Protein AF-A0A2G9XYT3-F1 (afdb_monomer_lite)

pLDDT: mean 75.09, std 14.83, range [45.38, 95.56]

Secondary structure (DSSP, 8-state):
-HHHHHHHHHHHHHHHHTT------------SSS----S--EEEEEE-SSSSS--EEEEEE-GGG-EEEEEE------

Radius of gyration: 21.79 Å; chains: 1; bounding box: 42×54×48 Å

Fol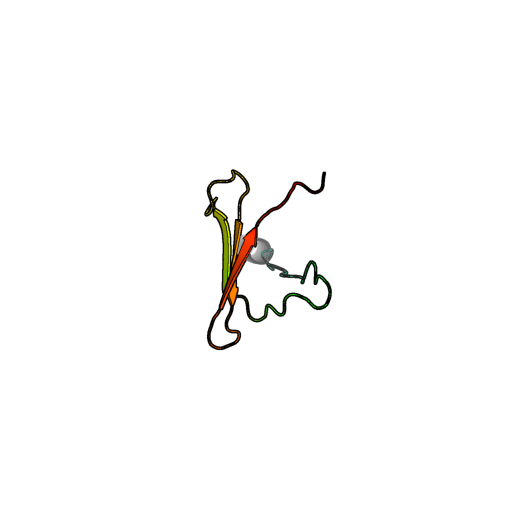dseek 3Di:
DVVVVVVVVVVVVVVVVVPPPPPPPDVPDDDPDDDPADAWDDWDKDDPPVPPPWIKIWIWHCPPNIDIDIDTDPDDPD

Structure (mmCIF, N/CA/C/O backbone):
data_AF-A0A2G9XYT3-F1
#
_entry.id   AF-A0A2G9XYT3-F1
#
loop_
_atom_site.group_PDB
_atom_site.id
_atom_site.type_symbol
_atom_site.label_atom_id
_atom_site.label_alt_id
_atom_site.label_comp_id
_atom_site.label_asym_id
_atom_site.label_entity_id
_atom_site.label_seq_id
_atom_site.pdbx_PDB_ins_code
_atom_site.Cartn_x
_atom_site.Cartn_y
_atom_site.Cartn_z
_atom_site.occupancy
_atom_site.B_iso_or_equiv
_atom_site.auth_seq_id
_atom_site.auth_comp_id
_atom_site.auth_asym_id
_atom_site.auth_atom_id
_atom_site.pdbx_PDB_model_num
ATOM 1 N N . MET A 1 1 ? -27.593 -38.954 -30.764 1.00 62.47 1 MET A N 1
ATOM 2 C CA . MET A 1 1 ? -27.611 -37.476 -30.926 1.00 62.47 1 MET A CA 1
ATOM 3 C C . MET A 1 1 ? -28.109 -36.686 -29.706 1.00 62.47 1 MET A C 1
ATOM 5 O O . MET A 1 1 ? -27.708 -35.539 -29.580 1.00 62.47 1 MET A O 1
ATOM 9 N N . LYS A 1 2 ? -28.946 -37.233 -28.801 1.00 66.94 2 LYS A N 1
ATOM 10 C CA . LYS A 1 2 ? -29.426 -36.505 -27.598 1.00 66.94 2 LYS A CA 1
ATOM 11 C C . LYS A 1 2 ? -28.310 -36.126 -26.606 1.00 66.94 2 LYS A C 1
ATOM 13 O O . LYS A 1 2 ? -28.299 -35.013 -26.102 1.00 66.94 2 LYS A O 1
ATOM 18 N N . TRP A 1 3 ? -27.347 -37.021 -26.393 1.00 75.50 3 TRP A N 1
ATOM 19 C CA . TRP A 1 3 ? -26.279 -36.851 -25.399 1.00 75.50 3 TRP A CA 1
ATOM 20 C C . TRP A 1 3 ? -25.225 -35.805 -25.774 1.00 75.50 3 TRP A C 1
ATOM 22 O O . TRP A 1 3 ? -24.815 -35.026 -24.923 1.00 75.50 3 TRP A O 1
ATOM 32 N N . GLY A 1 4 ? -24.850 -35.713 -27.054 1.00 85.38 4 GLY A N 1
ATOM 33 C CA . GLY A 1 4 ? -23.904 -34.690 -27.518 1.00 85.38 4 GLY A CA 1
ATOM 34 C C . GLY A 1 4 ? -24.442 -33.264 -27.361 1.00 85.38 4 GLY A C 1
ATOM 35 O O . GLY A 1 4 ? -23.684 -32.357 -27.047 1.00 85.38 4 GLY A O 1
ATOM 36 N N . LYS A 1 5 ? -25.764 -33.075 -27.498 1.00 81.44 5 LYS A N 1
ATOM 37 C CA . LYS A 1 5 ? -26.415 -31.777 -27.264 1.00 81.44 5 LYS A CA 1
ATOM 38 C C . LYS A 1 5 ? -26.387 -31.384 -25.787 1.00 81.44 5 LYS A C 1
ATOM 40 O O . LYS A 1 5 ? -26.103 -30.236 -25.480 1.00 81.44 5 LYS A O 1
ATOM 45 N N . ILE A 1 6 ? -26.637 -32.339 -24.888 1.00 82.44 6 ILE A N 1
ATOM 46 C CA . ILE A 1 6 ? -26.564 -32.110 -23.437 1.00 82.44 6 ILE A CA 1
ATOM 47 C C . ILE A 1 6 ? -25.129 -31.759 -23.029 1.00 82.44 6 ILE A C 1
ATOM 49 O O . ILE A 1 6 ? -24.922 -30.795 -22.301 1.00 82.44 6 ILE A O 1
ATOM 53 N N . LEU A 1 7 ? -24.136 -32.483 -23.552 1.00 82.25 7 LEU A N 1
ATOM 54 C CA . LEU A 1 7 ? -22.731 -32.211 -23.258 1.00 82.25 7 LEU A CA 1
ATOM 55 C C . LEU A 1 7 ? -22.292 -30.830 -23.772 1.00 82.25 7 LEU A C 1
ATOM 57 O O . LEU A 1 7 ? -21.634 -30.094 -23.047 1.00 82.25 7 LEU A O 1
ATOM 61 N N . ALA A 1 8 ? -22.707 -30.448 -24.983 1.00 84.06 8 ALA A N 1
ATOM 62 C CA . ALA A 1 8 ? -22.414 -29.127 -25.536 1.00 84.06 8 ALA A CA 1
ATOM 63 C C . ALA A 1 8 ? -23.018 -27.992 -24.688 1.00 84.06 8 ALA A C 1
ATOM 65 O O . ALA A 1 8 ? -22.346 -26.998 -24.434 1.00 84.06 8 ALA A O 1
ATOM 66 N N . ILE A 1 9 ? -24.252 -28.162 -24.197 1.00 81.62 9 ILE A N 1
ATOM 67 C CA . ILE A 1 9 ? -24.901 -27.190 -23.303 1.00 81.62 9 ILE A CA 1
ATOM 68 C C . ILE A 1 9 ? -24.129 -27.061 -21.984 1.00 81.62 9 ILE A C 1
ATOM 70 O O . ILE A 1 9 ? -23.905 -25.949 -21.518 1.00 81.62 9 ILE A O 1
A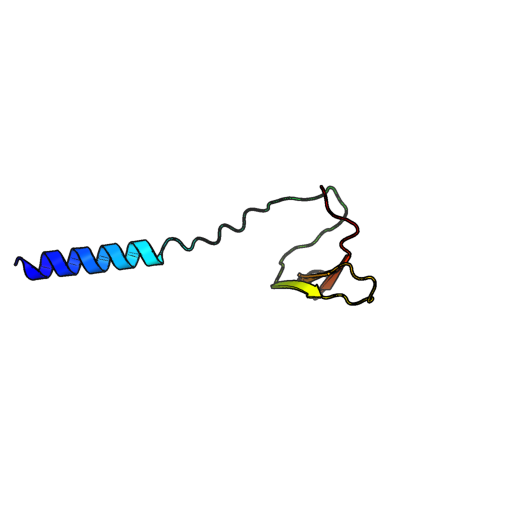TOM 74 N N . MET A 1 10 ? -23.681 -28.180 -21.408 1.00 81.00 10 MET A N 1
ATOM 75 C CA . MET A 1 10 ? -22.917 -28.182 -20.155 1.00 81.00 10 MET A CA 1
ATOM 76 C C . MET A 1 10 ? -21.562 -27.477 -20.310 1.00 81.00 10 MET A C 1
ATOM 78 O O . MET A 1 10 ? -21.192 -26.676 -19.458 1.00 81.00 10 MET A O 1
ATOM 82 N N . VAL A 1 11 ? -20.846 -27.715 -21.415 1.00 80.56 11 VAL A N 1
ATOM 83 C CA . VAL A 1 11 ? -19.560 -27.050 -21.694 1.00 80.56 11 VAL A CA 1
ATOM 84 C C . VAL A 1 11 ? -19.743 -25.540 -21.856 1.00 80.56 11 VAL A C 1
ATOM 86 O O . VAL A 1 11 ? -18.976 -24.770 -21.281 1.00 80.56 11 VAL A O 1
ATOM 89 N N . ILE A 1 12 ? -20.776 -25.102 -22.581 1.00 77.56 12 ILE A N 1
ATOM 90 C CA . ILE A 1 12 ? -21.075 -23.672 -22.755 1.00 77.56 12 ILE A CA 1
ATOM 91 C C . ILE A 1 12 ? -21.436 -23.028 -21.410 1.00 77.56 12 ILE A C 1
ATOM 93 O O . ILE A 1 12 ? -20.892 -21.978 -21.080 1.00 77.56 12 ILE A O 1
ATOM 97 N N . ALA A 1 13 ? -22.290 -23.665 -20.604 1.00 70.69 13 ALA A N 1
ATOM 98 C CA . ALA A 1 13 ? -22.706 -23.130 -19.306 1.00 70.69 13 ALA A CA 1
ATOM 99 C C . ALA A 1 13 ? -21.534 -22.972 -18.319 1.00 70.69 13 ALA A C 1
ATOM 101 O O . ALA A 1 13 ? -21.432 -21.947 -17.650 1.00 70.69 13 ALA A O 1
ATOM 102 N N . VAL A 1 14 ? -20.620 -23.948 -18.267 1.00 69.06 14 VAL A N 1
ATOM 103 C CA . VAL A 1 14 ? -19.411 -23.869 -17.425 1.00 69.06 14 VAL A CA 1
ATOM 104 C C . VAL A 1 14 ? -18.464 -22.771 -17.913 1.00 69.06 14 VAL A C 1
ATOM 106 O O . VAL A 1 14 ? -17.882 -22.060 -17.099 1.00 69.06 14 VAL A O 1
ATOM 109 N N . SER A 1 15 ? -18.338 -22.598 -19.231 1.00 62.97 15 SER A N 1
ATOM 110 C CA . SER A 1 15 ? -17.464 -21.575 -19.822 1.00 62.97 15 SER A CA 1
ATOM 111 C C . SER A 1 15 ? -17.965 -20.154 -19.552 1.00 62.97 15 SER A C 1
ATOM 113 O O . SER A 1 15 ? -17.157 -19.257 -19.346 1.00 62.97 15 SER A O 1
ATOM 115 N N . LEU A 1 16 ? -19.288 -19.957 -19.532 1.00 57.66 16 LEU A N 1
ATOM 116 C CA . LEU A 1 16 ? -19.912 -18.678 -19.188 1.00 57.66 16 LEU A CA 1
ATOM 117 C C . LEU A 1 16 ? -19.733 -18.352 -17.700 1.00 57.66 16 LEU A C 1
ATOM 119 O O . LEU A 1 16 ? -19.335 -17.245 -17.370 1.00 57.66 16 LEU A O 1
ATOM 123 N N . TYR A 1 17 ? -19.925 -19.331 -16.809 1.00 62.19 17 TYR A N 1
ATOM 124 C CA . TYR A 1 17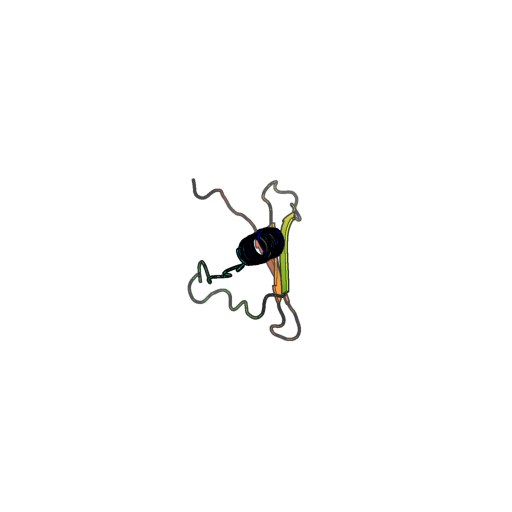 ? -19.753 -19.129 -15.364 1.00 62.19 17 TYR A CA 1
ATOM 125 C C . TYR A 1 17 ? -18.303 -18.811 -14.961 1.00 62.19 17 TYR A C 1
ATOM 127 O O . TYR A 1 17 ? -18.066 -18.086 -14.000 1.00 62.19 17 TYR A O 1
ATOM 135 N N . ALA A 1 18 ? -17.319 -19.332 -15.701 1.00 57.72 18 ALA A N 1
ATOM 136 C CA . ALA A 1 18 ? -15.905 -19.032 -15.474 1.00 57.72 18 ALA A CA 1
ATOM 137 C C . ALA A 1 18 ? -15.461 -17.665 -16.037 1.00 57.72 18 ALA A C 1
ATOM 139 O O . ALA A 1 18 ? -14.351 -17.228 -15.737 1.00 57.72 18 ALA A O 1
ATOM 140 N N . ALA A 1 19 ? -16.290 -17.010 -16.859 1.00 54.44 19 ALA A N 1
ATOM 141 C CA . ALA A 1 19 ? -15.971 -15.737 -17.505 1.00 54.44 19 ALA A CA 1
ATOM 142 C C . ALA A 1 19 ? -16.454 -14.505 -16.717 1.00 54.44 19 ALA A C 1
ATOM 144 O O . ALA A 1 19 ? -16.007 -13.398 -17.009 1.00 54.44 19 ALA A O 1
ATOM 145 N N . ASP A 1 20 ? -17.285 -14.679 -15.684 1.00 56.19 20 ASP A N 1
ATOM 146 C CA . ASP A 1 20 ? -17.818 -13.582 -14.856 1.00 56.19 20 ASP A CA 1
ATOM 147 C C . ASP A 1 20 ? -16.814 -13.111 -13.782 1.00 56.19 20 ASP A C 1
ATOM 149 O O . ASP A 1 20 ? -17.160 -12.808 -12.642 1.00 56.19 20 ASP A O 1
ATOM 153 N N . GLY A 1 21 ? -15.538 -13.072 -14.155 1.00 53.41 21 GLY A N 1
ATOM 154 C CA . GLY A 1 21 ? -14.431 -12.566 -13.355 1.00 53.41 21 GLY A CA 1
ATOM 155 C C . GLY A 1 21 ? -13.697 -11.457 -14.093 1.00 53.41 21 GLY A C 1
ATOM 156 O O . GLY A 1 21 ? -12.468 -11.447 -14.107 1.00 53.41 21 GLY A O 1
ATOM 157 N N . ASP A 1 22 ? -14.424 -10.553 -14.753 1.00 52.50 22 ASP A N 1
ATOM 158 C CA . ASP A 1 22 ? -13.828 -9.285 -15.153 1.00 52.50 22 ASP A CA 1
ATOM 159 C C . ASP A 1 22 ? -13.636 -8.474 -13.871 1.00 52.50 22 ASP A C 1
ATOM 161 O O . ASP A 1 22 ? -14.565 -7.855 -13.349 1.00 52.50 22 ASP A O 1
ATOM 165 N N . ASN A 1 23 ? -12.433 -8.549 -13.301 1.00 49.28 23 ASN A N 1
ATOM 166 C CA . ASN A 1 23 ? -12.015 -7.608 -12.275 1.00 49.28 23 ASN A CA 1
ATOM 167 C C . ASN A 1 23 ? -11.883 -6.248 -12.961 1.00 49.28 23 ASN A C 1
ATOM 169 O O . ASN A 1 23 ? -10.792 -5.821 -13.341 1.00 49.28 23 ASN A O 1
ATOM 173 N N . TRP A 1 24 ? -13.023 -5.589 -13.151 1.00 45.38 24 TRP A N 1
ATOM 174 C CA . TRP A 1 24 ? -13.093 -4.229 -13.633 1.00 45.38 24 TRP A CA 1
ATOM 175 C C . TRP A 1 24 ? -12.490 -3.329 -12.556 1.00 45.38 24 TRP A C 1
ATOM 177 O O . TRP A 1 24 ? -13.173 -2.843 -11.653 1.00 45.38 24 TRP A O 1
ATOM 187 N N . PHE A 1 25 ? -11.180 -3.112 -12.638 1.00 53.59 25 PHE A N 1
ATOM 188 C CA . PHE A 1 25 ? -10.488 -2.092 -11.863 1.00 53.59 25 PHE A CA 1
ATOM 189 C C . PHE A 1 25 ? -10.795 -0.727 -12.485 1.00 53.59 25 PHE A C 1
ATOM 191 O O . PHE A 1 25 ? -9.962 -0.101 -13.139 1.00 53.59 25 PHE A O 1
ATOM 198 N N . GLY A 1 26 ? -12.038 -0.279 -12.315 1.00 50.44 26 GLY A N 1
ATOM 199 C CA . GLY A 1 26 ? -12.408 1.104 -12.557 1.00 50.44 26 GLY A CA 1
ATOM 200 C C . GLY A 1 26 ? -11.712 1.983 -11.523 1.00 50.44 26 GLY A C 1
ATOM 201 O O . GLY A 1 26 ? -11.796 1.719 -10.325 1.00 50.44 26 GLY A O 1
ATOM 202 N N . LEU A 1 27 ? -11.013 3.020 -11.980 1.00 52.94 27 LEU A N 1
ATOM 203 C CA . LEU A 1 27 ? -10.434 4.049 -11.120 1.00 52.94 27 LEU A CA 1
ATOM 204 C C . LEU A 1 27 ? -11.557 4.699 -10.290 1.00 52.94 27 LEU A C 1
ATOM 206 O O . LEU A 1 27 ? -12.317 5.512 -10.809 1.00 52.94 27 LEU A O 1
ATOM 210 N N . SER A 1 28 ? -11.700 4.289 -9.026 1.00 52.41 28 SER A N 1
ATOM 211 C CA . SER A 1 28 ? -12.853 4.649 -8.182 1.00 52.41 28 SER A CA 1
ATOM 212 C C . SER A 1 28 ? -12.775 6.068 -7.614 1.00 52.41 28 SER A C 1
ATOM 214 O O . SER A 1 28 ? -13.804 6.616 -7.226 1.00 52.41 28 SER A O 1
ATOM 216 N N . ALA A 1 29 ? -11.581 6.657 -7.541 1.00 48.16 29 ALA A N 1
ATOM 217 C CA . ALA A 1 29 ? -11.374 8.035 -7.119 1.00 48.16 29 ALA A CA 1
ATOM 218 C C . ALA A 1 29 ? -9.955 8.494 -7.479 1.00 48.16 29 ALA A C 1
ATOM 220 O O . ALA A 1 29 ? -9.006 7.718 -7.389 1.00 48.16 29 ALA A O 1
ATOM 221 N N . VAL A 1 30 ? -9.815 9.771 -7.836 1.00 50.69 30 VAL A N 1
ATOM 222 C CA . VAL A 1 30 ? -8.543 10.501 -7.810 1.00 50.69 30 VAL A CA 1
ATOM 223 C C . VAL A 1 30 ? -8.798 11.702 -6.915 1.00 50.69 30 VAL A C 1
ATOM 225 O O . VAL A 1 30 ? -9.634 12.544 -7.249 1.00 50.69 30 VAL A O 1
ATOM 228 N N . ASN A 1 31 ? -8.148 11.760 -5.754 1.00 47.47 31 ASN A N 1
ATOM 229 C CA . ASN A 1 31 ? -8.119 13.007 -4.996 1.00 47.47 31 ASN A CA 1
ATOM 230 C C . ASN A 1 31 ? -7.262 14.000 -5.798 1.00 47.47 31 ASN A C 1
ATOM 232 O O . ASN A 1 31 ? -6.283 13.587 -6.416 1.00 47.47 31 ASN A O 1
ATOM 236 N N . GLY A 1 32 ? -7.660 15.276 -5.857 1.00 56.06 32 GLY A N 1
ATOM 237 C CA . GLY A 1 32 ? -6.947 16.328 -6.603 1.00 56.06 32 GLY A CA 1
ATOM 238 C C . GLY A 1 32 ? -5.439 16.398 -6.279 1.00 56.06 32 GLY A C 1
ATOM 239 O O . GLY A 1 32 ? -4.987 15.706 -5.380 1.00 56.06 32 GLY A O 1
ATOM 240 N N . PRO A 1 33 ? -4.661 17.248 -6.974 1.00 59.03 33 PRO A N 1
ATOM 241 C CA . PRO A 1 33 ? -3.263 17.043 -7.415 1.00 59.03 33 PRO A CA 1
ATOM 242 C C . PRO A 1 33 ? -2.181 16.755 -6.339 1.00 59.03 33 PRO A C 1
ATOM 244 O O . PRO A 1 33 ? -1.154 17.425 -6.311 1.00 59.03 33 PRO A O 1
ATOM 247 N N . ALA A 1 34 ? -2.365 15.757 -5.475 1.00 55.12 34 ALA A N 1
ATOM 248 C CA . ALA A 1 34 ? -1.496 15.490 -4.332 1.00 55.12 34 ALA A CA 1
ATOM 249 C C . ALA A 1 34 ? -0.747 14.154 -4.406 1.00 55.12 34 ALA A C 1
ATOM 251 O O . ALA A 1 34 ? 0.411 14.151 -4.019 1.00 55.12 34 ALA A O 1
ATOM 252 N N . ASP A 1 35 ? -1.302 13.075 -4.969 1.00 56.41 35 ASP A N 1
ATOM 253 C CA . ASP A 1 35 ? -0.600 11.784 -4.986 1.00 56.41 35 ASP A CA 1
ATOM 254 C C . ASP A 1 35 ? -0.603 11.140 -6.361 1.00 56.41 35 ASP A C 1
ATOM 256 O O . ASP A 1 35 ? -1.582 10.621 -6.889 1.00 56.41 35 ASP A O 1
ATOM 260 N N . ASP A 1 36 ? 0.572 11.193 -6.948 1.00 67.56 36 ASP A N 1
ATOM 261 C CA . ASP A 1 36 ? 0.837 10.921 -8.340 1.00 67.56 36 ASP A CA 1
ATOM 262 C C . ASP A 1 36 ? 1.224 9.425 -8.479 1.00 67.56 36 ASP A C 1
ATOM 264 O O . ASP A 1 36 ? 2.237 9.063 -9.090 1.00 67.56 36 ASP A O 1
ATOM 268 N N . ILE A 1 37 ? 0.443 8.551 -7.821 1.00 73.75 37 ILE A N 1
ATOM 269 C CA . ILE A 1 37 ? 0.614 7.089 -7.816 1.00 73.75 37 ILE A CA 1
ATOM 270 C C . ILE A 1 37 ? 0.233 6.548 -9.194 1.00 73.75 37 ILE A C 1
ATOM 272 O O . ILE A 1 37 ? -0.856 6.797 -9.709 1.00 73.75 37 ILE A O 1
ATOM 276 N N . SER A 1 38 ? 1.119 5.761 -9.804 1.00 75.06 38 SER A N 1
ATOM 277 C CA . SER A 1 38 ? 0.879 5.162 -11.123 1.00 75.06 38 SER A CA 1
ATOM 278 C C . SER A 1 38 ? 1.567 3.808 -11.242 1.00 75.06 38 SER A C 1
ATOM 280 O O . SER A 1 38 ? 2.623 3.607 -10.662 1.00 75.06 38 SER A O 1
ATOM 282 N N . ASN A 1 39 ? 1.015 2.875 -12.026 1.00 82.19 39 ASN A N 1
ATOM 283 C CA . ASN A 1 39 ? 1.563 1.516 -12.172 1.00 82.19 39 ASN A CA 1
ATOM 284 C C . ASN A 1 39 ? 1.661 0.737 -10.845 1.00 82.19 39 ASN A C 1
ATOM 286 O O . ASN A 1 39 ? 2.686 0.110 -10.571 1.00 82.19 39 ASN A O 1
ATOM 290 N N . ILE A 1 40 ? 0.584 0.740 -10.055 1.00 86.25 40 ILE A N 1
ATOM 291 C CA . ILE A 1 40 ? 0.484 -0.026 -8.803 1.00 86.25 40 ILE A CA 1
ATOM 292 C C . ILE A 1 40 ? 0.804 -1.513 -9.053 1.00 86.25 40 ILE A C 1
ATOM 294 O O . ILE A 1 40 ? 0.474 -2.072 -10.107 1.00 86.25 40 ILE A O 1
ATOM 298 N N . ARG A 1 41 ? 1.490 -2.152 -8.100 1.00 88.38 41 ARG A N 1
ATOM 299 C CA . ARG A 1 41 ? 1.894 -3.570 -8.150 1.00 88.38 41 ARG A CA 1
ATOM 300 C C . ARG A 1 41 ? 1.370 -4.393 -6.993 1.00 88.38 41 ARG A C 1
ATOM 302 O O . ARG A 1 41 ? 1.047 -5.561 -7.183 1.00 88.38 41 ARG A O 1
ATOM 309 N N . GLY A 1 42 ? 1.290 -3.789 -5.819 1.00 85.38 42 GLY A N 1
ATOM 310 C CA . GLY A 1 42 ? 0.834 -4.450 -4.612 1.00 85.38 42 GLY A CA 1
ATOM 311 C C . GLY A 1 42 ? 0.086 -3.483 -3.718 1.00 85.38 42 GLY A C 1
ATOM 312 O O . GLY A 1 42 ? 0.416 -2.299 -3.656 1.00 85.38 42 GLY A O 1
ATOM 313 N N . LEU A 1 43 ? -0.902 -4.039 -3.033 1.00 89.31 43 LEU A N 1
ATOM 314 C CA . LEU A 1 43 ? -1.699 -3.409 -1.997 1.00 89.31 43 LEU A CA 1
ATOM 315 C C . LEU A 1 43 ? -1.657 -4.329 -0.776 1.00 89.31 43 LEU A C 1
ATOM 317 O O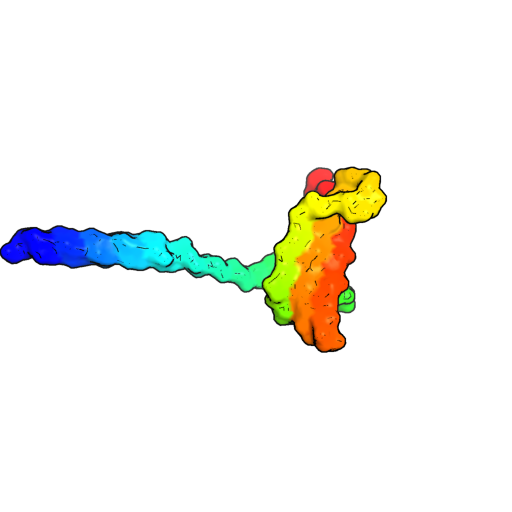 . LEU A 1 43 ? -1.758 -5.549 -0.916 1.00 89.31 43 LEU A O 1
ATOM 321 N N . CYS A 1 44 ? -1.529 -3.740 0.405 1.00 86.62 44 CYS A N 1
ATOM 322 C CA . CYS A 1 44 ? -1.763 -4.387 1.690 1.00 86.62 44 CYS A CA 1
ATOM 323 C C . CYS A 1 44 ? -2.512 -3.397 2.586 1.00 86.62 44 CYS A C 1
ATOM 325 O O . CYS A 1 44 ? -2.236 -2.201 2.530 1.00 86.62 44 CYS A O 1
ATOM 327 N N . ALA A 1 45 ? -3.457 -3.875 3.388 1.00 89.81 45 ALA A N 1
ATOM 328 C CA . ALA A 1 45 ? -4.199 -3.044 4.329 1.00 89.81 45 ALA A CA 1
ATOM 329 C C . ALA A 1 45 ? -4.436 -3.807 5.635 1.00 89.81 45 ALA A C 1
ATOM 331 O O . ALA A 1 45 ? -4.480 -5.040 5.630 1.00 89.81 45 ALA A O 1
ATOM 332 N N . GLY A 1 46 ? -4.620 -3.069 6.730 1.00 85.94 46 GLY A N 1
ATOM 333 C CA . GLY A 1 46 ? -4.925 -3.639 8.045 1.00 85.94 46 GLY A CA 1
ATOM 334 C C . GLY A 1 46 ? -3.701 -3.942 8.911 1.00 85.94 46 GLY A C 1
ATOM 335 O O . GLY A 1 46 ? -3.847 -4.627 9.922 1.00 85.94 46 GLY A O 1
ATOM 336 N N . SER A 1 47 ? -2.512 -3.462 8.531 1.00 86.25 47 SER A N 1
ATOM 337 C CA . SER A 1 47 ? -1.417 -3.297 9.495 1.00 86.25 47 SER A CA 1
ATOM 338 C C . SER A 1 47 ? -1.761 -2.179 10.476 1.00 86.25 47 SER A C 1
ATOM 340 O O . SER A 1 47 ? -2.584 -1.342 10.140 1.00 86.25 47 SER A O 1
ATOM 342 N N . ASP A 1 48 ? -1.139 -2.193 11.650 1.00 91.50 48 ASP A N 1
ATOM 343 C CA . ASP A 1 48 ? -1.093 -1.079 12.606 1.00 91.50 48 ASP A CA 1
ATOM 344 C C . ASP A 1 48 ? 0.392 -0.891 12.950 1.00 91.50 48 ASP A C 1
ATOM 346 O O . ASP A 1 48 ? 0.948 -1.543 13.841 1.00 91.50 48 ASP A O 1
ATOM 350 N N . LEU A 1 49 ? 1.088 -0.183 12.064 1.00 87.06 49 LEU A N 1
ATOM 351 C CA . LEU A 1 49 ? 2.541 -0.086 12.008 1.00 87.06 49 LEU A CA 1
ATOM 352 C C . LEU A 1 49 ? 3.075 0.822 13.113 1.00 87.06 49 LEU A C 1
ATOM 354 O O . LEU A 1 49 ? 4.161 0.551 13.634 1.00 87.06 49 LEU A O 1
ATOM 358 N N . ASP A 1 50 ? 2.336 1.874 13.459 1.00 92.06 50 ASP A N 1
ATOM 359 C CA . ASP A 1 50 ? 2.713 2.824 14.506 1.00 92.06 50 ASP A CA 1
ATOM 360 C C . ASP A 1 50 ? 2.047 2.565 15.870 1.00 92.06 50 ASP A C 1
ATOM 362 O O . ASP A 1 50 ? 2.453 3.173 16.865 1.00 92.06 50 ASP A O 1
ATOM 366 N N . GLN A 1 51 ? 1.159 1.567 15.949 1.00 95.56 51 GLN A N 1
ATOM 367 C CA . GLN A 1 51 ? 0.517 1.079 17.173 1.00 95.56 51 GLN A CA 1
ATOM 368 C C . GLN A 1 51 ? -0.460 2.076 17.801 1.00 95.56 51 GLN A C 1
ATOM 370 O O . GLN A 1 51 ? -0.661 2.065 19.023 1.00 95.56 51 GLN A O 1
ATOM 375 N N . ASP A 1 52 ? -1.067 2.941 16.995 1.00 93.31 52 ASP A N 1
ATOM 376 C CA . ASP A 1 52 ? -2.070 3.894 17.461 1.00 93.31 52 ASP A CA 1
ATOM 377 C C . ASP A 1 52 ? -3.506 3.329 17.426 1.00 93.31 52 ASP A C 1
ATOM 379 O O . ASP A 1 52 ? -4.452 3.959 17.916 1.00 93.31 52 ASP A O 1
ATOM 383 N N . GLY A 1 53 ? -3.661 2.099 16.922 1.00 92.19 53 GLY A N 1
ATOM 384 C CA . GLY A 1 53 ? -4.936 1.403 16.805 1.00 92.19 53 GLY A CA 1
ATOM 385 C C . GLY A 1 53 ? -5.724 1.759 15.545 1.00 92.19 53 GLY A C 1
ATOM 386 O O . GLY A 1 53 ? -6.852 1.274 15.389 1.00 92.19 53 GLY A O 1
ATOM 387 N N . LYS A 1 54 ? -5.167 2.574 14.644 1.00 87.56 54 LYS A N 1
ATOM 388 C CA . LYS A 1 54 ? -5.725 2.862 13.327 1.00 87.56 54 LYS A CA 1
ATOM 389 C C . LYS A 1 54 ? -4.913 2.138 12.251 1.00 87.56 54 LYS A C 1
ATOM 391 O O . LYS A 1 54 ? -3.691 2.171 12.260 1.00 87.56 54 LYS A O 1
ATOM 396 N N . PRO A 1 55 ? -5.571 1.463 11.296 1.00 90.19 55 PRO A N 1
ATOM 397 C CA . PRO A 1 55 ? -4.835 0.671 10.329 1.00 90.19 55 PRO A CA 1
ATOM 398 C C . PRO A 1 55 ? -4.171 1.519 9.234 1.00 90.19 55 PRO A C 1
ATOM 400 O O . PRO A 1 55 ? -4.704 2.560 8.847 1.00 90.19 55 PRO A O 1
ATOM 403 N N . GLU A 1 56 ? -3.091 1.020 8.626 1.00 89.56 56 GLU A N 1
ATOM 404 C CA . GLU A 1 56 ? -2.521 1.605 7.405 1.00 89.56 56 GLU A CA 1
ATOM 405 C C . GLU A 1 56 ? -2.924 0.882 6.116 1.00 89.56 56 GLU A C 1
ATOM 407 O O . GLU A 1 56 ? -3.306 -0.296 6.086 1.00 89.56 56 GLU A O 1
ATOM 412 N N . ILE A 1 57 ? -2.764 1.622 5.014 1.00 88.88 57 ILE A N 1
ATOM 413 C CA . ILE A 1 57 ? -2.812 1.141 3.635 1.00 88.88 57 ILE A CA 1
ATOM 414 C C . ILE A 1 57 ? -1.426 1.328 3.015 1.00 88.88 57 ILE A C 1
ATOM 416 O O . ILE A 1 57 ? -0.907 2.441 2.936 1.00 88.88 57 ILE A O 1
ATOM 420 N N . ILE A 1 58 ? -0.838 0.235 2.535 1.00 89.06 58 ILE A N 1
ATOM 421 C CA . ILE A 1 58 ? 0.489 0.203 1.921 1.00 89.06 58 ILE A CA 1
ATOM 422 C C . ILE A 1 58 ? 0.339 -0.101 0.430 1.00 89.06 58 ILE A C 1
ATOM 424 O O . ILE A 1 58 ? -0.274 -1.103 0.051 1.00 89.06 58 ILE A O 1
ATOM 428 N N . VAL A 1 59 ? 0.928 0.738 -0.421 1.00 89.31 59 VAL A N 1
ATOM 429 C CA . VAL A 1 59 ? 0.857 0.626 -1.885 1.00 89.31 59 VAL A CA 1
ATOM 430 C C . VAL A 1 59 ? 2.259 0.627 -2.474 1.00 89.31 59 VAL A C 1
ATOM 432 O O . VAL A 1 59 ? 3.092 1.448 -2.103 1.00 89.31 59 VAL A O 1
ATOM 435 N N . THR A 1 60 ? 2.529 -0.270 -3.420 1.00 87.94 60 THR A N 1
ATOM 436 C CA . THR A 1 60 ? 3.796 -0.273 -4.168 1.00 87.94 60 THR A CA 1
ATOM 437 C C . THR A 1 60 ? 3.588 0.099 -5.623 1.00 87.94 60 THR A C 1
ATOM 4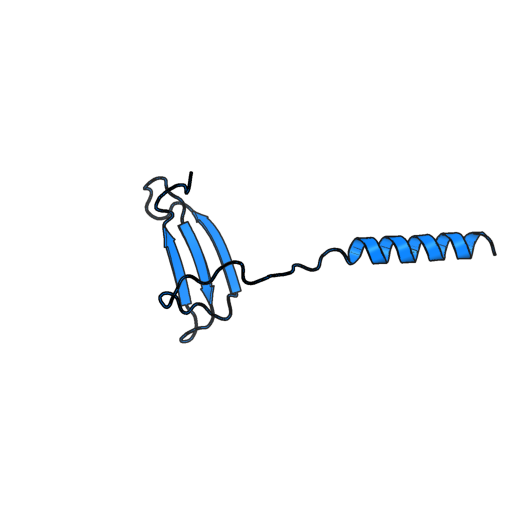39 O O . THR A 1 60 ? 2.607 -0.319 -6.243 1.00 87.94 60 THR A O 1
ATOM 442 N N . ASP A 1 61 ? 4.527 0.860 -6.182 1.00 88.06 61 ASP A N 1
ATOM 443 C CA . ASP A 1 61 ? 4.511 1.263 -7.586 1.00 88.06 61 ASP A CA 1
ATOM 444 C C . ASP A 1 61 ? 5.921 1.305 -8.207 1.00 88.06 61 ASP A C 1
ATOM 446 O O . ASP A 1 61 ? 6.910 1.020 -7.533 1.00 88.06 61 ASP A O 1
ATOM 450 N N . TYR A 1 62 ? 6.022 1.613 -9.507 1.00 85.12 62 TYR A N 1
ATOM 451 C CA . TYR A 1 62 ? 7.304 1.737 -10.226 1.00 85.12 62 TYR A CA 1
ATOM 452 C C . TYR A 1 62 ? 7.761 3.175 -10.491 1.00 85.12 62 TYR A C 1
ATOM 454 O O . TYR A 1 62 ? 8.724 3.396 -11.235 1.00 85.12 62 TYR A O 1
ATOM 462 N N . ARG A 1 63 ? 7.108 4.173 -9.899 1.00 81.00 63 ARG A N 1
ATOM 463 C CA . ARG A 1 63 ? 7.533 5.564 -10.027 1.00 81.00 63 ARG A CA 1
ATOM 464 C C . ARG A 1 63 ? 8.931 5.730 -9.429 1.00 81.00 63 ARG A C 1
ATOM 466 O O . ARG A 1 63 ? 9.291 5.067 -8.465 1.00 81.00 63 ARG A O 1
ATOM 473 N N . ASN A 1 64 ? 9.750 6.591 -10.033 1.00 78.00 64 ASN A N 1
ATOM 474 C CA . ASN A 1 64 ? 11.125 6.889 -9.601 1.00 78.00 64 ASN A CA 1
ATOM 475 C C . ASN A 1 64 ? 12.004 5.651 -9.305 1.00 78.00 64 ASN A C 1
ATOM 477 O O . ASN A 1 64 ? 12.873 5.707 -8.441 1.00 78.00 64 ASN A O 1
ATOM 481 N N . GLY A 1 65 ? 11.806 4.543 -10.029 1.00 82.25 65 GLY A N 1
ATOM 482 C CA . GLY A 1 65 ? 12.575 3.308 -9.823 1.00 82.25 65 GLY A CA 1
ATOM 483 C C . GLY A 1 65 ? 11.990 2.354 -8.776 1.00 82.25 65 GLY A C 1
ATOM 484 O O . GLY A 1 65 ? 12.624 1.351 -8.460 1.00 82.25 65 GLY A O 1
ATOM 485 N N . GLY A 1 66 ? 10.781 2.633 -8.287 1.00 83.50 66 GLY A N 1
ATOM 486 C CA . GLY A 1 66 ? 10.081 1.846 -7.281 1.00 83.50 66 GLY A CA 1
ATOM 487 C C . GLY A 1 66 ? 9.771 2.681 -6.044 1.00 83.50 66 GLY A C 1
ATOM 488 O O . GLY A 1 66 ? 10.682 3.260 -5.455 1.00 83.50 66 GLY A O 1
ATOM 489 N N . MET A 1 67 ? 8.506 2.713 -5.625 1.00 83.50 67 MET A N 1
ATOM 490 C CA . MET A 1 67 ? 8.097 3.353 -4.372 1.00 83.50 67 MET A CA 1
ATOM 491 C C . MET A 1 67 ? 7.247 2.434 -3.507 1.00 83.50 67 MET A C 1
ATOM 493 O O . MET A 1 67 ? 6.561 1.534 -3.998 1.00 83.50 67 MET A O 1
ATOM 497 N N . VAL A 1 68 ? 7.281 2.720 -2.206 1.00 88.44 68 VAL A N 1
ATOM 498 C CA . VAL A 1 68 ? 6.320 2.239 -1.218 1.00 88.44 68 VAL A CA 1
ATOM 499 C C . VAL A 1 68 ? 5.657 3.469 -0.609 1.00 88.44 68 VAL A C 1
ATOM 501 O O . VAL A 1 68 ? 6.342 4.314 -0.036 1.00 88.44 68 VAL A O 1
ATOM 504 N N . HIS A 1 69 ? 4.341 3.561 -0.747 1.00 87.31 69 HIS A N 1
ATOM 505 C CA . HIS A 1 69 ? 3.501 4.590 -0.142 1.00 87.31 69 HIS A CA 1
ATOM 506 C C . HIS A 1 69 ? 2.792 3.990 1.067 1.00 87.31 69 HIS A C 1
ATOM 508 O O . HIS A 1 69 ? 2.331 2.848 0.996 1.00 87.31 69 HIS A O 1
ATOM 514 N N . VAL A 1 70 ? 2.703 4.744 2.160 1.00 88.75 70 VAL A N 1
ATOM 515 C CA . VAL A 1 70 ? 2.018 4.335 3.393 1.00 88.75 70 VAL A CA 1
ATOM 516 C C . VAL A 1 70 ? 1.039 5.435 3.772 1.00 88.75 70 VAL A C 1
ATOM 518 O O . VAL A 1 70 ? 1.436 6.589 3.921 1.00 88.75 70 VAL A O 1
ATOM 521 N N . TYR A 1 71 ? -0.229 5.066 3.906 1.00 88.06 71 TYR A N 1
ATOM 522 C CA . TYR A 1 71 ? -1.321 5.962 4.259 1.00 88.06 71 TYR A CA 1
ATOM 523 C C . TYR A 1 71 ? -1.924 5.553 5.597 1.00 88.06 71 TYR A C 1
ATOM 525 O O . TYR A 1 71 ? -2.308 4.396 5.761 1.00 88.06 71 TYR A O 1
ATOM 533 N N . GLU A 1 72 ? -2.051 6.509 6.514 1.00 88.56 72 GLU A N 1
ATOM 534 C CA . GLU A 1 72 ? -2.736 6.334 7.797 1.00 88.56 72 GLU A CA 1
ATOM 535 C C . GLU A 1 72 ? -4.245 6.553 7.626 1.00 88.56 72 GLU A C 1
ATOM 537 O O . GLU A 1 72 ? -4.688 7.539 7.022 1.00 88.56 72 GLU A O 1
ATOM 542 N N . VAL A 1 73 ? -5.057 5.657 8.187 1.00 88.19 73 VAL A N 1
ATOM 543 C CA . VAL A 1 73 ? -6.491 5.911 8.350 1.00 88.19 73 VAL A CA 1
ATOM 544 C C . VAL A 1 73 ? -6.674 6.879 9.507 1.00 88.19 73 VAL A C 1
ATOM 546 O O . VAL A 1 73 ? -6.490 6.491 10.640 1.00 88.19 73 VAL A O 1
ATOM 549 N N . THR A 1 74 ? -7.092 8.120 9.268 1.00 86.44 74 THR A N 1
ATOM 550 C CA . THR A 1 74 ? -7.235 9.125 10.346 1.00 86.44 74 THR A CA 1
ATOM 551 C C . THR A 1 74 ? -8.630 9.187 10.984 1.00 86.44 74 THR A C 1
ATOM 553 O O . THR A 1 74 ? -8.824 9.902 11.966 1.00 86.44 74 THR A O 1
ATOM 556 N N . GLY A 1 75 ? -9.598 8.424 10.472 1.00 80.62 75 GLY A N 1
ATOM 55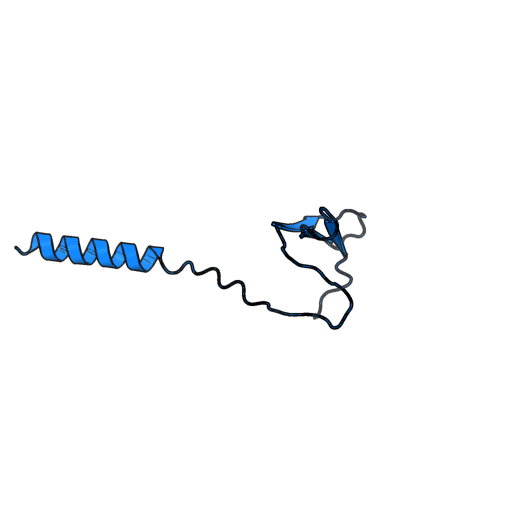7 C CA . GLY A 1 75 ? -10.960 8.340 11.004 1.00 80.62 75 GLY A CA 1
ATOM 558 C C . GLY A 1 75 ? -11.864 7.432 10.169 1.00 80.62 75 GLY A C 1
ATOM 559 O O . GLY A 1 75 ? -11.475 6.976 9.092 1.00 80.62 75 GLY A O 1
ATOM 560 N N . ASP A 1 76 ? -13.075 7.182 10.661 1.00 74.69 76 ASP A N 1
ATOM 561 C CA . ASP A 1 76 ? -14.172 6.594 9.899 1.00 74.69 76 ASP A CA 1
ATOM 562 C C . ASP A 1 76 ? -15.022 7.710 9.268 1.00 74.69 76 ASP A C 1
ATOM 564 O O . ASP A 1 76 ? -15.321 8.732 9.877 1.00 74.69 76 ASP A O 1
ATOM 568 N N . ASN A 1 77 ? -15.381 7.567 7.991 1.00 65.81 77 ASN A N 1
ATOM 569 C CA . ASN A 1 77 ? -16.196 8.567 7.291 1.00 65.81 77 ASN A CA 1
ATOM 570 C C . ASN A 1 77 ? -17.701 8.374 7.584 1.00 65.81 77 ASN A C 1
ATOM 572 O O . ASN A 1 77 ? -18.505 8.321 6.649 1.00 65.81 77 ASN A O 1
ATOM 576 N N . THR A 1 78 ? -18.062 8.187 8.858 1.00 53.00 78 THR A N 1
ATOM 577 C CA . THR A 1 78 ? -19.422 7.859 9.337 1.00 53.00 78 THR A CA 1
ATOM 578 C C . THR A 1 78 ? -20.059 8.947 10.183 1.00 53.00 78 THR A C 1
ATOM 580 O O . THR A 1 78 ? -19.331 9.637 10.927 1.00 53.00 78 THR A O 1
#

Sequence (78 aa):
MKWGKILAIMVIAVSLYAADGDNWFGLSAVNGPADDISNIRGLCAGSDLDQDGKPEIIVTDYRNGGMVHVYEVTGDNT